Protein AF-A0A7V2EZL9-F1 (afdb_monomer_lite)

Secondary structure (DSSP, 8-state):
-EEEE---TTSHHHHHHHHHHHHHHHTTTS--EEEEESPPSS--SS-TT--PSPPPPHHHHHHHHHHHHHH----S-EEEESPPPGGGG--

Foldseek 3Di:
DEAEDEPDPPCVVVVLVVQQVCCVVCPPPDAGEYEYEYDEPDDDDPPPPAPTFDHFYVVVVVVVVVVCVVVSPDHSYYHYTGDDRPVVPPD

Radius of gyration: 14.5 Å; chains: 1; bounding box: 39×24×40 Å

Structure (mmCIF, N/CA/C/O backbone):
data_AF-A0A7V2EZL9-F1
#
_entry.id   AF-A0A7V2EZL9-F1
#
loop_
_atom_site.group_PDB
_atom_site.id
_atom_site.type_symbol
_atom_site.label_atom_id
_atom_site.label_alt_id
_atom_site.label_comp_id
_atom_site.label_asym_id
_atom_site.label_entity_id
_atom_site.label_seq_id
_atom_site.pdbx_PDB_ins_code
_atom_site.Cartn_x
_atom_site.Cartn_y
_atom_site.Cartn_z
_atom_site.occupancy
_atom_site.B_iso_or_equiv
_atom_site.auth_seq_id
_atom_site.auth_comp_id
_atom_site.auth_asym_id
_atom_site.auth_atom_id
_atom_site.pdbx_PDB_model_num
ATOM 1 N N . MET A 1 1 ? -6.999 0.941 2.799 1.00 85.31 1 MET A N 1
ATOM 2 C CA . MET A 1 1 ? -6.770 1.877 1.682 1.00 85.31 1 MET A CA 1
ATOM 3 C C . MET A 1 1 ? -5.355 1.697 1.161 1.00 85.31 1 MET A C 1
ATOM 5 O O . MET A 1 1 ? -4.437 1.611 1.966 1.00 85.31 1 MET A O 1
ATOM 9 N N . ILE A 1 2 ? -5.182 1.570 -0.153 1.00 78.31 2 ILE A N 1
ATOM 10 C CA . ILE A 1 2 ? -3.882 1.283 -0.772 1.00 78.31 2 ILE A CA 1
ATOM 11 C C . ILE A 1 2 ? -3.633 2.296 -1.892 1.00 78.31 2 ILE A C 1
ATOM 13 O O . ILE A 1 2 ? -4.535 2.543 -2.691 1.00 78.31 2 ILE A O 1
ATOM 17 N N . TYR A 1 3 ? -2.432 2.873 -1.939 1.00 77.62 3 TYR A N 1
ATOM 18 C CA . TYR A 1 3 ? -1.980 3.761 -3.013 1.00 77.62 3 TYR A CA 1
ATOM 19 C C . TYR A 1 3 ? -0.970 3.061 -3.913 1.00 77.62 3 TYR A C 1
ATOM 21 O O . TYR A 1 3 ? -0.048 2.426 -3.409 1.00 77.62 3 TYR A O 1
ATOM 29 N N . LEU A 1 4 ? -1.107 3.230 -5.227 1.00 70.81 4 LEU A N 1
ATOM 30 C CA . LEU A 1 4 ? -0.069 2.870 -6.191 1.00 70.81 4 LEU A CA 1
ATOM 31 C C . LEU A 1 4 ? 0.810 4.099 -6.429 1.00 70.81 4 LEU A C 1
ATOM 33 O O . LEU A 1 4 ? 0.310 5.150 -6.830 1.00 70.81 4 LEU A O 1
ATOM 37 N N . LEU A 1 5 ? 2.101 3.973 -6.141 1.00 68.25 5 LEU A N 1
ATOM 38 C CA . LEU A 1 5 ? 3.090 5.035 -6.293 1.00 68.25 5 LEU A CA 1
ATOM 39 C C . LEU A 1 5 ? 3.948 4.735 -7.532 1.00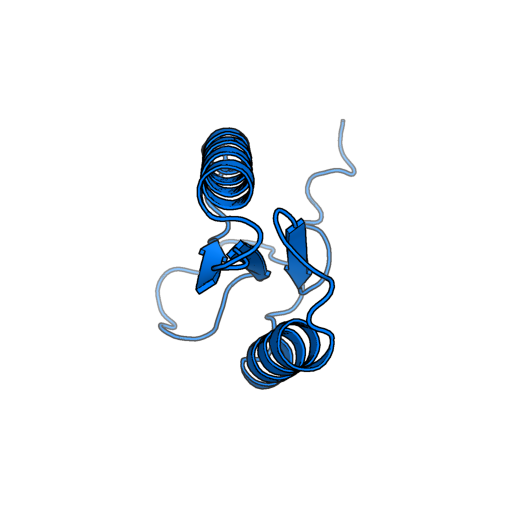 68.25 5 LEU A C 1
ATOM 41 O O . LEU A 1 5 ? 4.432 3.615 -7.693 1.00 68.25 5 LEU A O 1
ATOM 45 N N . GLY A 1 6 ? 4.076 5.717 -8.430 1.00 58.75 6 GLY A N 1
ATOM 46 C CA . GLY A 1 6 ? 4.895 5.619 -9.645 1.00 58.75 6 GLY A CA 1
ATOM 47 C C . GLY A 1 6 ? 6.352 6.066 -9.431 1.00 58.75 6 GLY A C 1
ATOM 48 O O . GLY A 1 6 ? 6.637 6.706 -8.420 1.00 58.75 6 GLY A O 1
ATOM 49 N N . PRO A 1 7 ? 7.259 5.796 -10.392 1.00 53.50 7 PRO A N 1
ATOM 50 C CA . PRO A 1 7 ? 8.715 5.975 -10.256 1.00 53.50 7 PRO A CA 1
ATOM 51 C C . PRO A 1 7 ? 9.200 7.432 -10.425 1.00 53.50 7 PRO A C 1
ATOM 53 O O . PRO A 1 7 ? 10.248 7.684 -11.017 1.00 53.50 7 PRO A O 1
ATOM 56 N N . VAL A 1 8 ? 8.424 8.428 -9.993 1.00 47.75 8 VAL A N 1
ATOM 57 C CA . VAL A 1 8 ? 8.721 9.835 -10.308 1.00 47.75 8 VAL A CA 1
ATOM 58 C C . VAL A 1 8 ? 9.694 10.418 -9.279 1.00 47.75 8 VAL A C 1
ATOM 60 O O . VAL A 1 8 ? 9.309 10.760 -8.158 1.00 47.75 8 VAL A O 1
ATOM 63 N N . GLY A 1 9 ? 10.959 10.542 -9.688 1.00 48.72 9 GLY A N 1
ATOM 64 C CA . GLY A 1 9 ? 12.045 11.119 -8.896 1.00 48.72 9 GLY A CA 1
ATOM 65 C C . GLY A 1 9 ? 11.688 12.468 -8.256 1.00 48.72 9 GLY A C 1
ATOM 66 O O . GLY A 1 9 ? 11.092 13.343 -8.882 1.00 48.72 9 GLY A O 1
ATOM 67 N N . GLY A 1 10 ? 12.048 12.616 -6.977 1.00 50.81 10 GLY A N 1
ATOM 68 C CA . GLY A 1 10 ? 11.892 13.837 -6.174 1.00 50.81 10 GLY A CA 1
ATOM 69 C C . GLY A 1 10 ? 10.613 13.921 -5.328 1.00 50.81 10 GLY A C 1
ATOM 70 O O . GLY A 1 10 ? 10.646 14.506 -4.247 1.00 50.81 10 GLY A O 1
ATOM 71 N N . LEU A 1 11 ? 9.505 13.301 -5.752 1.00 55.59 11 LEU A N 1
ATOM 72 C CA . LEU A 1 11 ? 8.213 13.347 -5.039 1.00 55.59 11 LEU A CA 1
ATOM 73 C C . LEU A 1 11 ? 7.962 12.143 -4.114 1.00 55.59 11 LEU A C 1
ATOM 75 O O . LEU A 1 11 ? 6.983 12.141 -3.363 1.00 55.59 11 LEU A O 1
ATOM 79 N N . GLU A 1 12 ? 8.847 11.144 -4.125 1.00 64.50 12 GLU A N 1
ATOM 80 C CA . GLU A 1 12 ? 8.729 9.932 -3.302 1.00 64.50 12 GLU A CA 1
ATOM 81 C C . GLU A 1 12 ? 8.714 10.246 -1.802 1.00 64.50 12 GLU A C 1
ATOM 83 O O . GLU A 1 12 ? 7.861 9.753 -1.066 1.00 64.50 12 GLU A O 1
ATOM 88 N N . SER A 1 13 ? 9.597 11.139 -1.346 1.00 65.62 13 SER A N 1
ATOM 89 C CA . SER A 1 13 ? 9.689 11.534 0.064 1.00 65.62 13 SE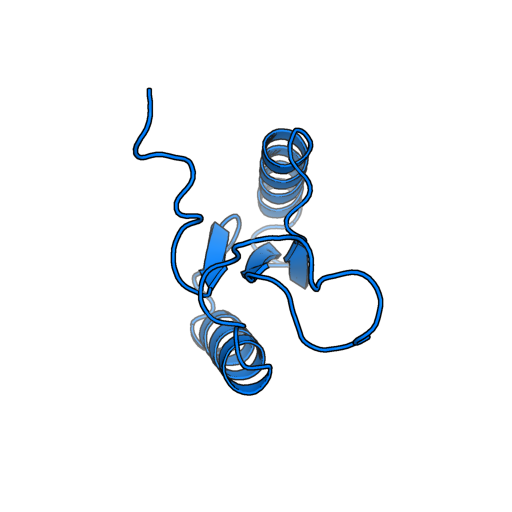R A CA 1
ATOM 90 C C . SER A 1 13 ? 8.398 12.186 0.571 1.00 65.62 13 SER A C 1
ATOM 92 O O . SER A 1 13 ? 7.933 11.876 1.670 1.00 65.62 13 SER A O 1
ATOM 94 N N . LEU A 1 14 ? 7.765 13.030 -0.250 1.00 75.44 14 LEU A N 1
ATOM 95 C CA . LEU A 1 14 ? 6.491 13.672 0.071 1.00 75.44 14 LEU A CA 1
ATOM 96 C C . LEU A 1 14 ? 5.329 12.672 0.045 1.00 75.44 14 LEU A C 1
ATOM 98 O O . LEU A 1 14 ? 4.459 12.714 0.916 1.00 75.44 14 LEU A O 1
ATOM 102 N N . ALA A 1 15 ? 5.307 11.767 -0.936 1.00 76.75 15 ALA A N 1
ATOM 103 C CA . ALA A 1 15 ? 4.303 10.712 -1.013 1.00 76.75 15 ALA A CA 1
ATOM 104 C C . ALA A 1 15 ? 4.379 9.782 0.209 1.00 76.75 15 ALA A C 1
ATOM 106 O O . ALA A 1 15 ? 3.347 9.457 0.799 1.00 76.75 15 ALA A O 1
ATOM 107 N N . HIS A 1 16 ? 5.591 9.427 0.643 1.00 79.75 16 HIS A N 1
ATOM 108 C CA . HIS A 1 16 ? 5.829 8.638 1.851 1.00 79.75 16 HIS A CA 1
ATOM 109 C C . HIS A 1 16 ? 5.381 9.388 3.112 1.00 79.75 16 HIS A C 1
ATOM 111 O O . HIS A 1 16 ? 4.686 8.815 3.954 1.00 79.75 16 HIS A O 1
ATOM 117 N N . ALA A 1 17 ? 5.720 10.677 3.232 1.00 83.50 17 ALA A N 1
ATOM 118 C CA . ALA A 1 17 ? 5.306 11.506 4.362 1.00 83.50 17 ALA A CA 1
ATOM 119 C C . ALA A 1 17 ? 3.774 11.605 4.462 1.00 83.50 17 ALA A C 1
ATOM 121 O O . ALA A 1 17 ? 3.199 11.309 5.509 1.00 83.50 17 ALA A O 1
ATOM 122 N N . ARG A 1 18 ? 3.092 11.904 3.350 1.00 86.75 18 ARG A N 1
ATOM 123 C CA . ARG A 1 18 ? 1.622 11.991 3.306 1.00 86.75 18 ARG A CA 1
ATOM 124 C C . ARG A 1 18 ? 0.929 10.662 3.564 1.00 86.75 18 ARG A C 1
ATOM 126 O O . ARG A 1 18 ? -0.136 10.634 4.183 1.00 86.75 18 ARG A O 1
ATOM 133 N N . LEU A 1 19 ? 1.502 9.559 3.084 1.00 90.81 19 LEU A N 1
ATOM 134 C CA . LEU A 1 19 ? 0.998 8.226 3.396 1.00 90.81 19 LEU A CA 1
ATOM 135 C C . LEU A 1 19 ? 1.023 7.994 4.908 1.00 90.81 19 LEU A C 1
ATOM 137 O O . LEU A 1 19 ? 0.025 7.552 5.478 1.00 90.81 19 LEU A O 1
ATOM 141 N N . ARG A 1 20 ? 2.149 8.321 5.547 1.00 90.19 20 ARG A N 1
ATOM 142 C CA . ARG A 1 20 ? 2.340 8.155 6.986 1.00 90.19 20 ARG A CA 1
ATOM 143 C C . ARG A 1 20 ? 1.385 9.032 7.790 1.00 90.19 20 ARG A C 1
ATOM 145 O O . ARG A 1 20 ? 0.748 8.526 8.709 1.00 90.19 20 ARG A O 1
ATOM 152 N N . GLU A 1 21 ? 1.231 10.300 7.417 1.00 94.38 21 GLU A N 1
ATOM 153 C CA . GLU A 1 21 ? 0.252 11.207 8.030 1.00 94.38 21 GLU A CA 1
ATOM 154 C C . GLU A 1 21 ? -1.167 10.635 7.959 1.00 94.38 21 GLU A C 1
ATOM 156 O O . GLU A 1 21 ? -1.857 10.555 8.975 1.00 94.38 21 GLU A O 1
ATOM 161 N N . ARG A 1 22 ? -1.596 10.158 6.782 1.00 93.81 22 ARG A N 1
ATOM 162 C CA . ARG A 1 22 ? -2.923 9.545 6.627 1.00 93.81 22 ARG A CA 1
ATOM 163 C C . ARG A 1 22 ? -3.075 8.253 7.417 1.00 93.81 22 ARG A C 1
ATOM 165 O O . ARG A 1 22 ? -4.145 8.020 7.966 1.00 93.81 22 ARG A O 1
ATOM 172 N N . ALA A 1 23 ? -2.045 7.415 7.473 1.00 94.12 23 ALA A N 1
ATOM 173 C CA . ALA A 1 23 ? -2.087 6.183 8.252 1.00 94.12 23 ALA A CA 1
ATOM 174 C C . ALA A 1 23 ? -2.272 6.465 9.748 1.00 94.12 23 ALA A C 1
ATOM 176 O O . ALA A 1 23 ? -3.049 5.771 10.395 1.00 94.12 23 ALA A O 1
ATOM 177 N N . LEU A 1 24 ? -1.605 7.496 10.275 1.00 93.88 24 LEU A N 1
ATOM 178 C CA . LEU A 1 24 ? -1.762 7.931 11.663 1.00 93.88 24 LEU A CA 1
ATOM 179 C C . LEU A 1 24 ? -3.145 8.532 11.919 1.00 93.88 24 LEU A C 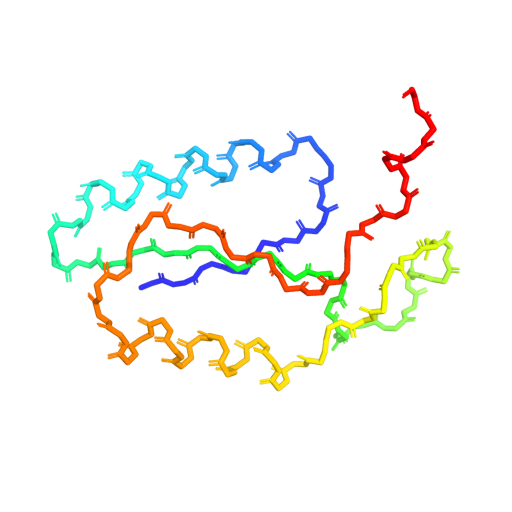1
ATOM 181 O O . LEU A 1 24 ? -3.776 8.194 12.913 1.00 93.88 24 LEU A O 1
ATOM 185 N N . ALA A 1 25 ? -3.629 9.384 11.014 1.00 96.50 25 ALA A N 1
ATOM 186 C CA . ALA A 1 25 ? -4.914 10.063 11.169 1.00 96.50 25 ALA A CA 1
ATOM 187 C C . ALA A 1 25 ? -6.125 9.117 11.102 1.00 96.50 25 ALA A C 1
ATOM 189 O O . ALA A 1 25 ? -7.191 9.449 11.611 1.00 96.50 25 ALA A O 1
ATOM 190 N N . LEU A 1 26 ? -5.980 7.972 10.432 1.00 93.19 26 LEU A N 1
ATOM 191 C CA . LEU A 1 26 ? -7.087 7.068 10.122 1.00 93.19 26 LEU A CA 1
ATOM 192 C C . LEU A 1 26 ? -7.043 5.737 10.889 1.00 93.19 26 LEU A C 1
ATOM 194 O O . LEU A 1 26 ? -8.016 4.980 10.861 1.00 93.19 26 LEU A O 1
ATOM 198 N N . ALA A 1 27 ? -5.937 5.428 11.566 1.00 89.69 27 ALA A N 1
ATOM 199 C CA . ALA A 1 27 ? -5.834 4.234 12.392 1.00 89.69 27 ALA A CA 1
ATOM 200 C C . ALA A 1 27 ? -6.615 4.384 13.719 1.00 89.69 27 ALA A C 1
ATOM 202 O O . ALA A 1 27 ? -6.664 5.476 14.281 1.00 89.69 27 ALA A O 1
ATOM 203 N N . PRO A 1 28 ? -7.168 3.284 14.273 1.00 89.75 28 PRO A N 1
ATOM 204 C CA . PRO A 1 28 ? -7.134 1.914 13.751 1.00 89.75 28 PRO A CA 1
ATOM 205 C C . PRO A 1 28 ? -8.268 1.590 12.764 1.00 89.75 28 PRO A C 1
ATOM 207 O O . PRO A 1 28 ? -8.264 0.499 12.192 1.00 89.75 28 PRO A O 1
ATOM 210 N N . GLN A 1 29 ? -9.237 2.494 12.562 1.00 92.69 29 GLN A N 1
ATOM 211 C CA . GLN A 1 29 ? -10.451 2.190 11.793 1.00 92.69 29 GLN A CA 1
ATOM 212 C C . GLN A 1 29 ? -10.149 1.924 10.315 1.00 92.69 29 GLN A C 1
ATOM 214 O O . GLN A 1 29 ? -10.750 1.041 9.704 1.00 92.69 29 GLN A O 1
ATOM 219 N N . ILE A 1 30 ? -9.206 2.665 9.732 1.00 90.56 30 ILE A N 1
ATOM 220 C CA . ILE A 1 30 ? -8.822 2.545 8.328 1.00 90.56 30 ILE A CA 1
ATOM 221 C C . ILE A 1 30 ? -7.296 2.460 8.229 1.00 90.56 30 ILE A C 1
ATOM 223 O O . ILE A 1 30 ? -6.559 3.386 8.556 1.00 90.56 30 ILE A O 1
ATOM 227 N N . LYS A 1 31 ? -6.817 1.328 7.708 1.00 92.69 31 LYS A N 1
ATOM 228 C CA . LYS A 1 31 ? -5.391 1.072 7.452 1.00 92.69 31 LYS A CA 1
ATOM 229 C C . LYS A 1 31 ? -5.002 1.631 6.094 1.00 92.69 31 LYS A C 1
ATOM 231 O O . LYS A 1 31 ? -5.767 1.497 5.133 1.00 92.69 31 LYS A O 1
ATOM 236 N N . VAL A 1 32 ? -3.821 2.226 5.987 1.00 92.88 32 VAL A N 1
ATOM 237 C CA . VAL A 1 32 ? -3.377 2.927 4.778 1.00 92.88 32 VAL A CA 1
ATOM 238 C C . VAL A 1 32 ? -1.964 2.486 4.417 1.00 92.88 32 VAL A C 1
ATOM 240 O O . VAL A 1 32 ? -1.076 2.647 5.236 1.00 92.88 32 VAL A O 1
ATOM 243 N N . ASN A 1 33 ? -1.732 1.963 3.213 1.00 90.81 33 ASN A N 1
ATOM 244 C CA . ASN A 1 33 ? -0.398 1.545 2.752 1.00 90.81 33 ASN A CA 1
ATOM 245 C C . ASN A 1 33 ? -0.130 2.019 1.316 1.00 90.81 33 ASN A C 1
ATOM 247 O O . ASN A 1 33 ? -1.061 2.323 0.570 1.00 90.81 33 ASN A O 1
ATOM 251 N N . GLY A 1 34 ? 1.139 2.102 0.937 1.00 88.56 34 GLY A N 1
ATOM 252 C CA . GLY 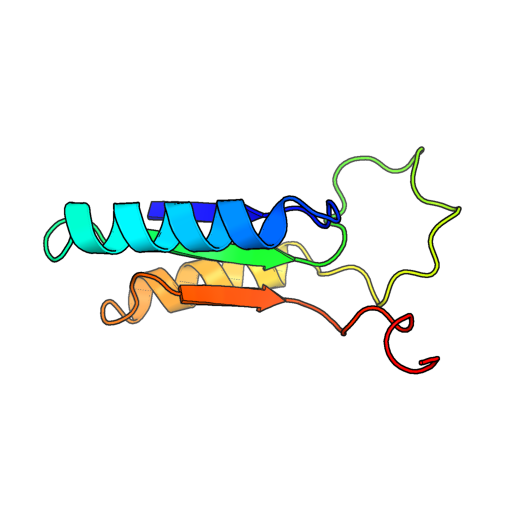A 1 34 ? 1.605 2.403 -0.410 1.00 88.56 34 GLY A CA 1
ATOM 253 C C . GLY A 1 34 ? 2.266 1.178 -1.032 1.00 88.56 34 GLY A C 1
ATOM 254 O O . GLY A 1 34 ? 2.930 0.407 -0.344 1.00 88.56 34 GLY A O 1
ATOM 255 N N . ILE A 1 35 ? 2.092 1.003 -2.334 1.00 85.88 35 ILE A N 1
ATOM 256 C CA . ILE A 1 35 ? 2.796 0.010 -3.139 1.00 85.88 35 ILE A CA 1
ATOM 257 C C . ILE A 1 35 ? 3.544 0.778 -4.229 1.00 85.88 35 ILE A C 1
ATOM 259 O O . ILE A 1 35 ? 2.920 1.411 -5.081 1.00 85.88 35 ILE A O 1
ATOM 263 N N . CYS A 1 36 ? 4.872 0.728 -4.184 1.00 75.00 36 CYS A N 1
ATOM 264 C CA . CYS A 1 36 ? 5.756 1.250 -5.221 1.00 75.00 36 CYS A CA 1
ATOM 265 C C . CYS A 1 36 ? 6.133 0.097 -6.145 1.00 75.00 36 CYS A C 1
ATOM 267 O O . CYS A 1 36 ? 6.963 -0.731 -5.787 1.00 75.00 36 CYS A O 1
ATOM 269 N N . GLY A 1 37 ? 5.527 0.013 -7.322 1.00 63.88 37 GLY A N 1
ATOM 270 C CA . GLY A 1 37 ? 6.014 -0.890 -8.360 1.00 63.88 37 GLY A CA 1
ATOM 271 C C . GLY A 1 37 ? 7.072 -0.193 -9.207 1.00 63.88 37 GLY A C 1
ATOM 272 O O . GLY A 1 37 ? 6.955 1.002 -9.479 1.00 63.88 37 GLY A O 1
ATOM 273 N N . GLY A 1 38 ? 8.046 -0.949 -9.716 1.00 56.44 38 GLY A N 1
ATOM 274 C CA . GLY A 1 38 ? 8.665 -0.595 -10.997 1.00 56.44 38 GLY A CA 1
ATOM 275 C C . GLY A 1 38 ? 7.594 -0.368 -12.088 1.00 56.44 38 GLY A C 1
ATOM 276 O O . GLY A 1 38 ? 6.411 -0.630 -11.859 1.00 56.44 38 GLY A O 1
ATOM 277 N N . PRO A 1 39 ? 7.964 0.116 -13.286 1.00 50.00 39 PRO A N 1
ATOM 278 C CA . PRO A 1 39 ? 7.004 0.459 -14.342 1.00 50.00 39 PRO A CA 1
ATOM 279 C C . PRO A 1 39 ? 5.948 -0.642 -14.562 1.00 50.00 39 PRO A C 1
ATOM 281 O O . PRO A 1 39 ? 6.282 -1.791 -14.865 1.00 50.00 39 PRO A O 1
ATOM 284 N N . VAL A 1 40 ? 4.672 -0.274 -14.400 1.00 50.09 40 VAL A N 1
ATOM 285 C CA . VAL A 1 40 ? 3.512 -1.165 -14.564 1.00 50.09 40 VAL A CA 1
ATOM 286 C C . VAL A 1 40 ? 3.052 -1.109 -16.019 1.00 50.09 40 VAL A C 1
ATOM 288 O O . VAL A 1 40 ? 2.876 -0.029 -16.582 1.00 50.09 40 VAL A O 1
ATOM 291 N N . VAL A 1 41 ? 2.863 -2.269 -16.652 1.00 46.28 41 VAL A N 1
ATOM 292 C CA . VAL A 1 41 ? 2.468 -2.360 -18.066 1.00 46.28 41 VAL A CA 1
ATOM 293 C C . VAL A 1 41 ? 1.015 -1.908 -18.229 1.00 46.28 41 VAL A C 1
ATOM 295 O O . VAL A 1 41 ? 0.096 -2.699 -18.050 1.00 46.28 41 VAL A O 1
ATOM 298 N N . ALA A 1 42 ? 0.807 -0.634 -18.564 1.00 43.59 42 ALA A N 1
ATOM 299 C CA . ALA A 1 42 ? -0.492 -0.136 -19.021 1.00 43.59 42 ALA A CA 1
ATOM 300 C C . ALA A 1 42 ? -0.421 0.567 -20.389 1.00 43.59 42 ALA A C 1
ATOM 302 O O . ALA A 1 42 ? -1.363 0.436 -21.158 1.00 43.59 42 ALA A O 1
ATOM 303 N N . HIS A 1 43 ? 0.683 1.234 -20.757 1.00 41.03 43 HIS A N 1
ATOM 304 C CA . HIS A 1 43 ? 0.833 1.865 -22.079 1.00 41.03 43 HIS A CA 1
ATOM 305 C C . HIS A 1 43 ? 2.281 1.788 -22.596 1.00 41.03 43 HIS A C 1
ATOM 307 O O . HIS A 1 43 ? 3.228 2.134 -21.893 1.00 41.03 43 HIS A O 1
ATOM 313 N N . ASN A 1 44 ? 2.442 1.296 -23.829 1.00 47.66 44 ASN A N 1
ATOM 314 C CA . ASN A 1 44 ? 3.693 0.750 -24.374 1.00 47.66 44 ASN A CA 1
ATOM 315 C C . ASN A 1 44 ? 4.646 1.756 -25.052 1.00 47.66 44 ASN A C 1
ATOM 317 O O . ASN A 1 44 ? 5.732 1.346 -25.444 1.00 47.66 44 ASN A O 1
ATOM 321 N N . GLU A 1 45 ? 4.305 3.036 -25.216 1.00 46.06 45 GLU A N 1
ATOM 322 C CA . GLU A 1 45 ? 4.984 3.844 -26.255 1.00 46.06 45 GLU A CA 1
ATOM 323 C C . GLU A 1 45 ? 6.019 4.866 -25.756 1.00 46.06 45 GLU A C 1
ATOM 325 O O . GLU A 1 45 ? 6.851 5.310 -26.537 1.00 46.06 45 GLU A O 1
ATOM 330 N N . GLN A 1 46 ? 6.051 5.205 -24.463 1.00 46.72 46 GLN A N 1
ATOM 331 C CA . GLN A 1 46 ? 6.934 6.272 -23.948 1.00 46.72 46 GLN A CA 1
ATOM 332 C C . GLN A 1 46 ? 8.217 5.804 -23.238 1.00 46.72 46 GLN A C 1
ATOM 334 O O . GLN A 1 46 ? 8.993 6.639 -22.784 1.00 46.72 46 GLN A O 1
ATOM 339 N N . TRP A 1 47 ? 8.464 4.494 -23.120 1.00 50.59 47 TRP A N 1
ATOM 340 C CA . TRP A 1 47 ? 9.349 3.963 -22.065 1.00 50.59 47 TRP A CA 1
ATOM 341 C C . TRP A 1 47 ? 10.553 3.145 -22.552 1.00 50.59 47 TRP A C 1
ATOM 343 O O . TRP A 1 47 ? 11.262 2.557 -21.740 1.00 50.59 47 TRP A O 1
ATOM 353 N N . SER A 1 48 ? 10.818 3.110 -23.860 1.00 47.41 48 SER A N 1
ATOM 354 C CA . SER A 1 48 ? 11.960 2.388 -24.448 1.00 47.41 48 SER A CA 1
ATOM 355 C C . SER A 1 48 ? 13.332 3.005 -24.135 1.00 47.41 48 SER A C 1
ATOM 357 O O . SER A 1 48 ? 14.348 2.391 -24.446 1.00 47.41 48 SER A O 1
ATOM 359 N N . SER A 1 49 ? 13.384 4.197 -23.536 1.00 47.59 49 SER A N 1
ATOM 360 C CA . SER A 1 49 ? 14.621 4.938 -23.248 1.00 47.59 49 SER A CA 1
ATOM 361 C C . SER A 1 49 ? 15.174 4.749 -21.831 1.00 47.59 49 SER A C 1
ATOM 363 O O . SER A 1 49 ? 16.270 5.226 -21.551 1.00 47.59 49 SER A O 1
ATOM 365 N N . LEU A 1 50 ? 14.455 4.068 -20.933 1.00 50.66 50 LEU A N 1
ATOM 366 C CA . LEU A 1 50 ? 14.869 3.904 -19.538 1.00 50.66 50 LEU A CA 1
ATOM 367 C C . LEU A 1 50 ? 15.327 2.462 -19.285 1.00 50.66 50 LEU A C 1
ATOM 369 O O . LEU A 1 50 ? 14.543 1.521 -19.418 1.00 50.66 50 LEU A O 1
ATOM 373 N N . SER A 1 51 ? 16.594 2.300 -18.890 1.00 48.19 51 SER A N 1
ATOM 374 C CA . SER A 1 51 ? 17.207 1.043 -18.428 1.00 48.19 51 SER A CA 1
ATOM 375 C C . SER A 1 51 ? 16.608 0.600 -17.086 1.00 48.19 51 SER A C 1
ATOM 377 O O . SER A 1 51 ? 17.271 0.592 -16.051 1.00 48.19 51 SER A O 1
ATOM 379 N N . LEU A 1 52 ? 15.314 0.289 -17.079 1.00 53.84 52 LEU A N 1
ATOM 380 C CA . LEU A 1 52 ? 14.572 -0.091 -15.885 1.00 53.84 52 LEU A CA 1
ATOM 381 C C . LEU A 1 52 ? 14.698 -1.598 -15.635 1.00 53.84 52 LEU A C 1
ATOM 383 O O . LEU A 1 52 ? 14.549 -2.417 -16.543 1.00 53.84 52 LEU A O 1
ATOM 387 N N . SER A 1 53 ? 14.954 -1.936 -14.369 1.00 53.62 53 SER A N 1
ATOM 388 C CA . SER A 1 53 ? 14.856 -3.286 -13.802 1.00 53.62 53 SER A CA 1
ATOM 389 C C . SER A 1 53 ? 13.527 -3.964 -14.171 1.00 53.62 53 SER A C 1
ATOM 391 O O . SER A 1 53 ? 12.555 -3.267 -14.476 1.00 53.62 53 SER A O 1
ATOM 393 N N . PRO A 1 54 ? 13.469 -5.313 -14.190 1.00 55.34 54 PRO A N 1
ATOM 394 C CA . PRO A 1 54 ? 12.402 -6.052 -14.859 1.00 55.34 54 PRO A CA 1
ATOM 395 C C . PRO A 1 54 ? 11.010 -5.579 -14.435 1.00 55.34 54 PRO A C 1
ATOM 397 O O . PRO A 1 54 ? 10.731 -5.384 -13.252 1.00 55.34 54 PRO A O 1
ATOM 400 N N . LYS A 1 55 ? 10.154 -5.389 -15.445 1.00 65.38 55 LYS A N 1
ATOM 401 C CA . LYS A 1 55 ? 8.754 -4.968 -15.312 1.00 65.38 55 LYS A CA 1
ATOM 402 C C . LYS A 1 55 ? 8.051 -5.828 -14.263 1.00 65.38 55 LYS A C 1
ATOM 404 O O . LYS A 1 55 ? 8.121 -7.052 -14.342 1.00 65.38 55 LYS A O 1
ATOM 409 N N . VAL A 1 56 ? 7.350 -5.195 -13.323 1.00 72.88 56 VAL A N 1
ATOM 410 C CA . VAL A 1 56 ? 6.573 -5.911 -12.303 1.00 72.88 56 VAL A CA 1
ATOM 411 C C . VAL A 1 56 ? 5.273 -6.409 -12.938 1.00 72.88 56 VAL A C 1
ATOM 413 O O . VAL A 1 56 ? 4.487 -5.588 -13.425 1.00 72.88 56 VAL A O 1
ATOM 416 N N . PRO A 1 57 ? 5.008 -7.726 -12.946 1.00 77.19 57 PRO A N 1
ATOM 417 C CA . PRO A 1 57 ? 3.727 -8.261 -13.384 1.00 77.19 57 PRO A CA 1
ATOM 418 C C . PRO A 1 57 ? 2.573 -7.718 -12.535 1.00 77.19 57 PRO A C 1
ATOM 420 O O . PRO A 1 57 ? 2.641 -7.686 -11.307 1.00 77.19 57 PRO A O 1
ATOM 423 N N . THR A 1 58 ? 1.450 -7.372 -13.166 1.00 81.06 58 THR A N 1
ATOM 424 C CA . THR A 1 58 ? 0.236 -6.938 -12.449 1.00 81.06 58 THR A CA 1
ATOM 425 C C . THR A 1 58 ? -0.245 -7.985 -11.439 1.00 81.06 58 THR A C 1
ATOM 427 O O . THR A 1 58 ? -0.766 -7.631 -10.382 1.00 81.06 58 THR A O 1
ATOM 430 N N . ALA A 1 59 ? -0.032 -9.273 -11.728 1.00 84.81 59 ALA A N 1
ATOM 431 C CA . ALA A 1 59 ? -0.355 -10.374 -10.823 1.00 84.81 59 ALA A CA 1
ATOM 432 C C . ALA A 1 59 ? 0.366 -10.267 -9.464 1.00 84.81 59 ALA A C 1
ATOM 434 O O . ALA A 1 59 ? -0.228 -10.580 -8.429 1.00 84.81 59 ALA A O 1
ATOM 435 N N . ASP A 1 60 ? 1.594 -9.749 -9.442 1.00 84.75 60 ASP A N 1
ATOM 436 C CA . ASP A 1 60 ? 2.383 -9.592 -8.215 1.00 84.75 60 ASP A CA 1
ATOM 437 C C . ASP A 1 60 ? 1.886 -8.405 -7.385 1.00 84.75 60 ASP A C 1
ATOM 439 O O . ASP A 1 60 ? 1.815 -8.476 -6.155 1.00 84.75 60 ASP A O 1
ATOM 443 N N . ILE A 1 61 ? 1.435 -7.337 -8.052 1.00 83.62 61 ILE A N 1
ATOM 444 C CA . ILE A 1 61 ? 0.763 -6.203 -7.402 1.00 83.62 61 ILE A CA 1
ATOM 445 C C . ILE A 1 61 ? -0.523 -6.685 -6.729 1.00 83.62 61 ILE A C 1
ATOM 447 O O . ILE A 1 61 ? -0.746 -6.411 -5.551 1.00 83.62 61 ILE A O 1
ATOM 451 N N . VAL A 1 62 ? -1.352 -7.446 -7.450 1.00 89.31 62 VAL A N 1
ATOM 452 C CA . VAL A 1 62 ? -2.608 -8.001 -6.918 1.00 89.31 62 VAL A CA 1
ATOM 453 C C . VA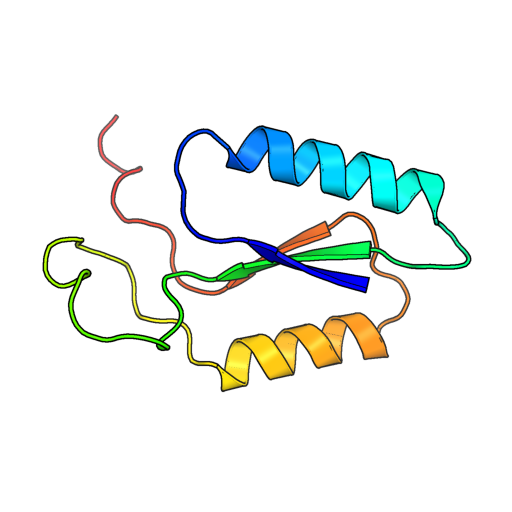L A 1 62 ? -2.344 -8.925 -5.730 1.00 89.31 62 VAL A C 1
ATOM 455 O O . VAL A 1 62 ? -3.038 -8.837 -4.717 1.00 89.31 62 VAL A O 1
ATOM 458 N N . SER A 1 63 ? -1.332 -9.785 -5.824 1.00 91.75 63 SER A N 1
ATOM 459 C CA . SER A 1 63 ? -0.960 -10.700 -4.738 1.00 91.75 63 SER A CA 1
ATOM 460 C C . SER A 1 63 ? -0.491 -9.940 -3.496 1.00 91.75 63 SER A C 1
ATOM 462 O O . SER A 1 63 ? -0.895 -10.262 -2.381 1.00 91.75 63 SER A O 1
ATOM 464 N N . THR A 1 64 ? 0.269 -8.862 -3.687 1.00 90.75 64 THR A N 1
ATOM 465 C CA . THR A 1 64 ? 0.715 -7.979 -2.601 1.00 90.75 64 THR A CA 1
ATOM 466 C C . THR A 1 64 ? -0.452 -7.242 -1.950 1.00 90.75 64 THR A C 1
ATOM 468 O O . THR A 1 64 ? -0.540 -7.172 -0.725 1.00 90.75 64 THR A O 1
ATOM 471 N N . VAL A 1 65 ? -1.388 -6.724 -2.750 1.00 91.25 65 VAL A N 1
ATOM 472 C CA . VAL A 1 65 ? -2.618 -6.101 -2.244 1.00 91.25 65 VAL A CA 1
ATOM 473 C C . VAL A 1 65 ? -3.392 -7.081 -1.364 1.00 91.25 65 VAL A C 1
ATOM 475 O O . VAL A 1 65 ? -3.777 -6.713 -0.255 1.00 91.25 65 VAL A O 1
ATOM 478 N N . ARG A 1 66 ? -3.576 -8.326 -1.821 1.00 94.44 66 ARG A N 1
ATOM 479 C CA . ARG A 1 66 ? -4.252 -9.377 -1.045 1.00 94.44 66 ARG A CA 1
ATOM 480 C C . ARG A 1 66 ? -3.540 -9.649 0.275 1.00 94.44 66 ARG A C 1
ATOM 482 O O . ARG A 1 66 ? -4.175 -9.559 1.315 1.00 94.44 66 ARG A O 1
ATOM 489 N N . PHE A 1 67 ? -2.221 -9.829 0.252 1.00 93.44 67 PHE A N 1
ATOM 490 C CA . PHE A 1 67 ? -1.424 -10.027 1.465 1.00 93.44 67 PHE A CA 1
ATOM 491 C C . PHE A 1 67 ? -1.636 -8.924 2.519 1.00 93.44 67 PHE A C 1
ATOM 493 O O . PHE A 1 67 ? -1.840 -9.218 3.700 1.00 93.44 67 PHE A O 1
ATOM 500 N N . ILE A 1 68 ? -1.622 -7.650 2.108 1.00 92.25 68 ILE A N 1
ATOM 501 C CA . ILE A 1 68 ? -1.844 -6.516 3.023 1.00 92.25 68 ILE A CA 1
ATOM 502 C C . ILE A 1 68 ? -3.256 -6.563 3.620 1.00 92.25 68 ILE A C 1
ATOM 504 O O . ILE A 1 68 ? -3.429 -6.306 4.815 1.00 92.25 68 ILE A O 1
ATOM 508 N N . LEU A 1 69 ? -4.262 -6.851 2.788 1.00 90.25 69 LEU A N 1
ATOM 509 C CA . LEU A 1 69 ? -5.659 -6.922 3.215 1.00 90.25 69 LEU A CA 1
ATOM 510 C C . LEU A 1 69 ? -5.886 -8.081 4.194 1.00 90.25 69 LEU A C 1
ATOM 512 O O . LEU A 1 69 ? -6.506 -7.863 5.234 1.00 90.25 69 LEU A O 1
ATOM 516 N N . ASP A 1 70 ? -5.321 -9.253 3.904 1.00 94.38 70 ASP A N 1
ATOM 517 C CA . ASP A 1 70 ? -5.485 -10.474 4.698 1.00 94.38 70 ASP A CA 1
ATOM 518 C C . ASP A 1 70 ? -4.752 -10.393 6.046 1.00 94.38 70 ASP A C 1
ATOM 520 O O . ASP A 1 70 ? -5.264 -10.851 7.064 1.00 94.38 70 ASP A O 1
ATOM 524 N N . THR A 1 71 ? -3.570 -9.765 6.090 1.00 91.88 71 THR A N 1
ATOM 525 C CA . THR A 1 71 ? -2.768 -9.674 7.325 1.00 91.88 71 THR A CA 1
ATOM 526 C C . THR A 1 71 ? -3.431 -8.789 8.380 1.00 91.88 71 THR A C 1
ATOM 528 O O . THR A 1 71 ? -3.321 -9.036 9.578 1.00 91.88 71 THR A O 1
ATOM 531 N N . GLY A 1 72 ? -4.066 -7.689 7.967 1.00 85.62 72 GLY A N 1
ATOM 532 C CA . GLY A 1 72 ? -4.755 -6.766 8.869 1.00 85.62 72 GLY A CA 1
ATOM 533 C C . GLY A 1 72 ? -3.875 -6.012 9.886 1.00 85.62 72 GLY A C 1
ATOM 534 O O . GLY A 1 72 ? -4.355 -5.046 10.468 1.00 85.62 72 GLY A O 1
ATOM 535 N N . ALA A 1 73 ? -2.611 -6.362 10.101 1.00 89.75 73 ALA A N 1
ATOM 536 C CA . ALA A 1 73 ? -1.726 -5.668 11.045 1.00 89.75 73 ALA A CA 1
ATOM 537 C C . ALA A 1 73 ? -0.917 -4.521 10.407 1.00 89.75 73 ALA A C 1
ATOM 539 O O . ALA A 1 73 ? -0.181 -3.818 11.093 1.00 89.75 73 ALA A O 1
ATOM 540 N N . ILE A 1 74 ? -1.035 -4.329 9.091 1.00 90.88 74 ILE A N 1
ATOM 541 C CA . ILE A 1 74 ? -0.127 -3.474 8.322 1.00 90.88 74 ILE A CA 1
ATOM 542 C C . ILE A 1 74 ? -0.801 -2.135 7.993 1.00 90.88 74 ILE A C 1
ATOM 544 O O . ILE A 1 74 ? -1.838 -2.092 7.326 1.00 90.88 74 ILE A O 1
ATOM 548 N N . THR A 1 75 ? -0.197 -1.031 8.435 1.00 93.31 75 THR A N 1
ATOM 549 C CA . THR A 1 75 ? -0.568 0.348 8.081 1.00 93.31 75 THR A CA 1
ATOM 550 C C . THR A 1 75 ? 0.675 1.248 8.074 1.00 93.31 75 THR A C 1
ATOM 552 O O . THR A 1 75 ? 1.667 0.972 8.752 1.00 93.31 75 THR A O 1
ATOM 555 N N . GLY A 1 76 ? 0.637 2.328 7.300 1.00 90.75 76 GLY A N 1
ATOM 556 C CA . GLY A 1 76 ? 1.704 3.316 7.147 1.00 90.75 76 GLY A CA 1
ATOM 557 C C . GLY A 1 76 ? 2.928 2.843 6.366 1.00 90.75 76 GLY A C 1
ATOM 558 O O . GLY A 1 76 ? 3.932 3.549 6.375 1.00 90.75 76 GLY A O 1
ATOM 559 N N . GLN A 1 77 ? 2.873 1.677 5.716 1.00 90.50 77 GLN A N 1
ATOM 560 C CA . GLN A 1 77 ? 4.028 1.089 5.036 1.00 90.50 77 GLN A CA 1
ATOM 561 C C . GLN A 1 77 ? 4.025 1.382 3.540 1.00 90.50 77 GLN A C 1
ATOM 563 O O . GLN A 1 77 ? 2.969 1.376 2.909 1.00 90.50 77 GLN A O 1
ATOM 568 N N . VAL A 1 78 ? 5.217 1.576 2.976 1.00 86.81 78 VAL A N 1
ATOM 569 C CA . VAL A 1 78 ? 5.454 1.580 1.528 1.00 86.81 78 VAL A CA 1
ATOM 570 C C . VAL A 1 78 ? 6.150 0.277 1.158 1.00 86.81 78 VAL A C 1
ATOM 572 O O . VAL A 1 78 ? 7.219 -0.019 1.685 1.00 86.81 78 VAL A O 1
ATOM 575 N N . ILE A 1 79 ? 5.549 -0.496 0.258 1.00 85.44 79 ILE A N 1
ATOM 576 C CA . ILE A 1 79 ? 6.074 -1.785 -0.196 1.00 85.44 79 ILE A CA 1
ATOM 577 C C . ILE A 1 79 ? 6.597 -1.628 -1.619 1.00 85.44 79 ILE A C 1
ATOM 579 O O . ILE A 1 79 ? 5.826 -1.340 -2.532 1.00 85.44 79 ILE A O 1
ATOM 583 N N . ALA A 1 80 ? 7.900 -1.821 -1.804 1.00 78.94 80 ALA A N 1
ATOM 584 C CA . ALA A 1 80 ? 8.519 -1.822 -3.122 1.00 78.94 80 ALA A CA 1
ATOM 585 C C . ALA A 1 80 ? 8.370 -3.202 -3.790 1.00 78.94 80 ALA A C 1
ATOM 587 O O . ALA A 1 80 ? 8.740 -4.218 -3.202 1.00 78.94 80 ALA A O 1
ATOM 588 N N . LEU A 1 81 ? 7.847 -3.233 -5.015 1.00 76.56 81 LEU A N 1
ATOM 589 C CA . LEU A 1 81 ? 7.733 -4.413 -5.868 1.00 76.56 81 LEU A CA 1
ATOM 590 C C . LEU A 1 81 ? 8.671 -4.264 -7.070 1.00 76.56 81 LEU A C 1
ATOM 592 O O . LEU A 1 81 ? 8.650 -3.240 -7.754 1.00 76.56 81 LEU A O 1
ATOM 596 N N . GLY A 1 82 ? 9.471 -5.299 -7.336 1.00 70.38 82 GLY A N 1
ATOM 597 C CA . GLY A 1 82 ? 10.468 -5.328 -8.411 1.00 70.38 82 GLY A CA 1
ATOM 598 C C . GLY A 1 82 ? 11.918 -5.220 -7.925 1.00 70.38 82 GLY A C 1
ATOM 599 O O . GLY A 1 82 ? 12.200 -5.190 -6.728 1.00 70.38 82 GLY A O 1
ATOM 600 N N . GLY A 1 83 ? 12.856 -5.200 -8.875 1.00 53.50 83 GLY A N 1
ATOM 601 C CA . GLY A 1 83 ? 14.279 -4.970 -8.600 1.00 53.50 83 GLY A CA 1
ATOM 602 C C . GLY A 1 83 ? 14.601 -3.478 -8.479 1.00 53.50 83 GLY A C 1
ATOM 603 O O . GLY A 1 83 ? 13.971 -2.659 -9.147 1.00 53.50 83 GLY A O 1
ATOM 604 N N . ARG A 1 84 ? 15.598 -3.113 -7.656 1.00 44.62 84 ARG A N 1
ATOM 605 C CA . ARG A 1 84 ? 16.096 -1.724 -7.559 1.00 44.62 84 ARG A CA 1
ATOM 606 C C . ARG A 1 84 ? 16.505 -1.196 -8.937 1.00 44.62 84 ARG A C 1
ATOM 608 O O . ARG A 1 84 ? 17.032 -1.952 -9.752 1.00 44.62 84 ARG A O 1
ATOM 615 N N . LEU A 1 85 ? 16.303 0.099 -9.180 1.00 45.31 85 LEU A N 1
ATOM 616 C CA . LEU A 1 85 ? 16.972 0.831 -10.258 1.00 45.31 85 LEU A CA 1
ATOM 617 C C . LEU A 1 85 ? 18.491 0.618 -10.153 1.00 45.31 85 LEU A C 1
ATOM 619 O O . LEU A 1 85 ? 19.062 0.753 -9.072 1.00 45.31 85 LEU A O 1
ATOM 623 N N . LYS A 1 86 ? 19.140 0.300 -11.277 1.00 41.78 86 LYS A N 1
ATOM 624 C CA . LYS A 1 86 ? 20.595 0.092 -11.364 1.00 41.78 86 LYS A CA 1
ATOM 625 C C . LYS A 1 86 ? 21.416 1.389 -11.231 1.00 41.78 86 LYS A C 1
ATOM 627 O O . LYS A 1 86 ? 22.635 1.332 -11.272 1.00 41.78 86 LYS A O 1
ATOM 632 N N . GLU A 1 87 ? 20.776 2.547 -11.062 1.00 40.94 87 GLU A N 1
ATOM 633 C CA . GLU A 1 87 ? 21.451 3.857 -11.011 1.00 40.94 87 GLU A CA 1
ATOM 634 C C . GLU A 1 87 ? 22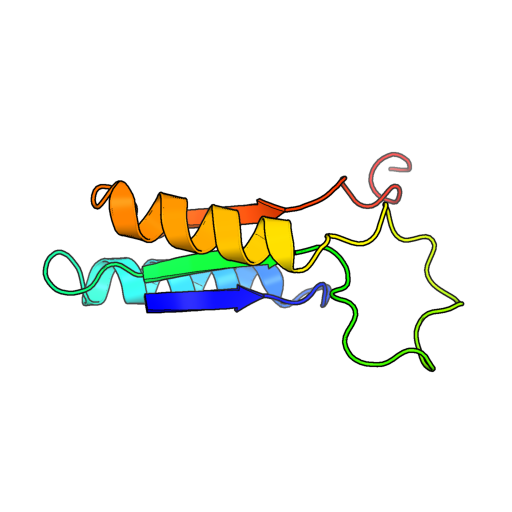.044 4.224 -9.640 1.00 40.94 87 GLU A C 1
ATOM 636 O O . GLU A 1 87 ? 22.702 5.250 -9.519 1.00 40.94 87 GLU A O 1
ATOM 641 N N . MET A 1 88 ? 21.881 3.390 -8.608 1.00 37.19 88 MET A N 1
ATOM 642 C CA . MET A 1 88 ? 22.478 3.635 -7.283 1.00 37.19 88 MET A CA 1
ATOM 643 C C . MET A 1 88 ? 23.768 2.834 -7.017 1.00 37.19 88 MET A C 1
ATOM 645 O O . MET A 1 88 ? 24.114 2.620 -5.859 1.00 37.19 88 MET A O 1
ATOM 649 N N . GLU A 1 89 ? 24.479 2.381 -8.056 1.00 37.53 89 GLU A N 1
ATOM 650 C CA . GLU A 1 89 ? 25.838 1.808 -7.921 1.00 37.53 89 GLU A CA 1
ATOM 651 C C . GLU A 1 89 ? 26.949 2.711 -8.488 1.00 37.53 89 GLU A C 1
ATOM 653 O O . GLU A 1 89 ? 28.106 2.303 -8.541 1.00 37.53 89 GLU A O 1
ATOM 658 N N . SER A 1 90 ? 26.640 3.950 -8.881 1.00 37.53 90 SER A N 1
ATOM 659 C CA . SER A 1 90 ? 27.655 4.909 -9.333 1.00 37.53 90 SER A CA 1
ATOM 660 C C . SER A 1 90 ? 27.553 6.257 -8.619 1.00 37.53 90 SER A C 1
ATOM 662 O O . SER A 1 90 ? 27.308 7.273 -9.266 1.00 37.53 90 SER A O 1
ATOM 664 N N . LEU A 1 91 ? 27.738 6.259 -7.297 1.00 37.12 91 LEU A N 1
ATOM 665 C CA . LEU A 1 91 ? 28.242 7.404 -6.528 1.00 37.12 91 LEU A CA 1
ATOM 666 C C . LEU A 1 91 ? 29.130 6.898 -5.389 1.00 37.12 91 LEU A C 1
ATOM 668 O O . LEU A 1 91 ? 28.665 6.005 -4.646 1.00 37.12 91 LEU A O 1
#

pLDDT: mean 71.93, std 19.55, range [37.12, 96.5]

Sequence (91 aa):
MIYLLGPVGGLESLAHARLRERALALAPQIKVNGICGGPVVAHNEQWSSLSLSPKVPTADIVSTVRFILDTGAITGQVIALGGRLKEMESL